Protein AF-A0A4S3M3X8-F1 (afdb_monomer_lite)

InterPro domains:
  IPR045767 Protein of unknown function DUF6134 [PF19630] (6-152)

Organism: NCBI:txid1227945

Radius of gyration: 15.61 Å; chains: 1; bounding box: 38×33×45 Å

Secondary structure (DSSP, 8-state):
-EEEEETTEEEEEEEEEEEEESSSEEEEEEEEEEEEETTEEEEEEEEEEETTEEPPPEEEEEETTEEEEEETTEEEEEPSS----BGGGGGTS---TT-EEEETTTTEEEEEEEEETTEEEEE-TTS-EEEEEEETTEEEEEEEE-SS-EEEEE-----

Sequence (159 aa):
MQRIVRNDSTYYKAENQIKFKFIREIEIEARENSVYHEEKLQFSEINRSINGSAKPRILLHYSKGRYRASRGNQTIELPDAPISTNLITLYFKEPYDGMEVYCDNHQEFSRVHKIAQDKYLVTLPNGGRNIFHYNNGHCVRVIAIQPLFQVQLIAMNNE

Foldseek 3Di:
DDWDDDDQKIKFWDWDWDWDDDPHIKIKTKIKIWMDGNLFTAKIWIWMDIPNHTFFIWIWHDDPQWIWIDGHPDIDTDDSDTQNAADRCVQPFPDDFQDWHQDRVQRDIWGWHDPDVQWIWTQDPVRWIWIFGDDPGHTQWIWTGDPVDIDIDGPDDPD

pLDDT: mean 92.31, std 8.96, range [32.66, 98.62]

Structure (mmCIF, N/CA/C/O backbone):
data_AF-A0A4S3M3X8-F1
#
_entry.id   AF-A0A4S3M3X8-F1
#
loop_
_atom_site.group_PDB
_atom_site.id
_atom_site.type_symbol
_atom_site.label_atom_id
_atom_site.label_alt_id
_atom_site.label_comp_id
_atom_site.label_asym_id
_atom_site.label_entity_id
_atom_site.label_seq_id
_atom_site.pdbx_PDB_ins_code
_atom_site.Cartn_x
_atom_site.Cartn_y
_atom_site.Cartn_z
_atom_site.occupancy
_atom_site.B_iso_or_equiv
_atom_site.auth_seq_id
_atom_site.auth_comp_id
_atom_site.auth_asym_id
_atom_site.auth_atom_id
_atom_site.pdbx_PDB_model_num
ATOM 1 N N . MET A 1 1 ? -2.541 -12.986 -2.834 1.00 87.62 1 MET A N 1
ATOM 2 C CA . MET A 1 1 ? -2.626 -12.039 -1.692 1.00 87.62 1 MET A CA 1
ATOM 3 C C . MET A 1 1 ? -3.551 -12.639 -0.644 1.00 87.62 1 MET A C 1
ATOM 5 O O . MET A 1 1 ? -4.383 -13.455 -1.013 1.00 87.62 1 MET A O 1
ATOM 9 N N . GLN A 1 2 ? -3.392 -12.315 0.637 1.00 92.06 2 GLN A N 1
ATOM 10 C CA . GLN A 1 2 ? -4.159 -12.919 1.730 1.00 92.06 2 GLN A CA 1
ATOM 11 C C . GLN A 1 2 ? -4.623 -11.858 2.729 1.00 92.06 2 GLN A C 1
ATOM 13 O O . GLN A 1 2 ? -3.862 -10.956 3.082 1.00 92.06 2 GLN A O 1
ATOM 18 N N . ARG A 1 3 ? -5.859 -12.013 3.206 1.00 93.81 3 ARG A N 1
ATOM 19 C CA . ARG A 1 3 ? -6.428 -11.269 4.329 1.00 93.81 3 ARG A CA 1
ATOM 20 C C . ARG A 1 3 ? -6.878 -12.274 5.380 1.00 93.81 3 ARG A C 1
ATOM 22 O O . ARG A 1 3 ? -7.641 -13.181 5.067 1.00 93.81 3 ARG A O 1
ATOM 29 N N . ILE A 1 4 ? -6.417 -12.112 6.613 1.00 95.50 4 ILE A N 1
ATOM 30 C CA . ILE A 1 4 ? -6.761 -12.985 7.738 1.00 95.50 4 ILE A CA 1
ATOM 31 C C . ILE A 1 4 ? -7.305 -12.104 8.857 1.00 95.50 4 ILE A C 1
ATOM 33 O O . ILE A 1 4 ? -6.650 -11.146 9.257 1.00 95.50 4 ILE A O 1
ATOM 37 N N . VAL A 1 5 ? -8.484 -12.429 9.377 1.00 95.12 5 VAL A N 1
ATOM 38 C CA . VAL A 1 5 ? -9.070 -11.752 10.542 1.00 95.12 5 VAL A CA 1
ATOM 39 C C . VAL A 1 5 ? -8.941 -12.683 11.744 1.00 95.12 5 VAL A C 1
ATOM 41 O O . VAL A 1 5 ? -9.301 -13.857 11.651 1.00 95.12 5 VAL A O 1
ATOM 44 N N . ARG A 1 6 ? -8.377 -12.194 12.851 1.00 93.50 6 ARG A N 1
AT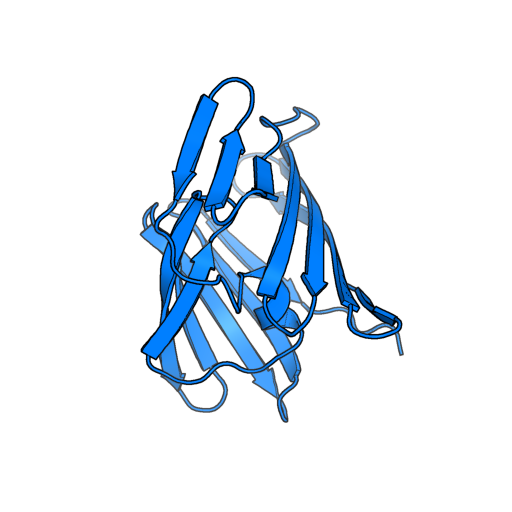OM 45 C CA . ARG A 1 6 ? -8.261 -12.929 14.119 1.00 93.50 6 ARG A CA 1
ATOM 46 C C . ARG A 1 6 ? -8.517 -11.975 15.273 1.00 93.50 6 ARG A C 1
ATOM 48 O O . ARG A 1 6 ? -7.753 -11.027 15.447 1.00 93.50 6 ARG A O 1
ATOM 55 N N . ASN A 1 7 ? -9.536 -12.273 16.078 1.00 91.88 7 ASN A N 1
ATOM 56 C CA . ASN A 1 7 ? -10.017 -11.377 17.132 1.00 91.88 7 ASN A CA 1
ATOM 57 C C . ASN A 1 7 ? -10.262 -9.972 16.537 1.00 91.88 7 ASN A C 1
ATOM 59 O O . ASN A 1 7 ? -10.796 -9.868 15.433 1.00 91.88 7 ASN A O 1
ATOM 63 N N . ASP A 1 8 ? -9.778 -8.923 17.199 1.00 93.62 8 ASP A N 1
ATOM 64 C CA . ASP A 1 8 ? -9.896 -7.524 16.762 1.00 93.62 8 ASP A CA 1
ATOM 65 C C . ASP A 1 8 ? -8.766 -7.079 15.817 1.00 93.62 8 ASP A C 1
ATOM 67 O O . ASP A 1 8 ? -8.531 -5.883 15.619 1.00 93.62 8 ASP A O 1
ATOM 71 N N . SER A 1 9 ? -8.030 -8.037 15.244 1.00 96.94 9 SER A N 1
ATOM 72 C CA . SER A 1 9 ? -6.891 -7.777 14.369 1.00 96.94 9 SER A CA 1
ATOM 73 C C . SER A 1 9 ? -7.114 -8.302 12.954 1.00 96.94 9 SER A C 1
ATOM 75 O O . SER A 1 9 ? -7.584 -9.421 12.736 1.00 96.94 9 SER A O 1
ATOM 77 N N . THR A 1 10 ? -6.722 -7.501 11.964 1.00 97.56 10 THR A N 1
ATOM 78 C CA . THR A 1 10 ? -6.719 -7.890 10.548 1.00 97.56 10 THR A CA 1
ATOM 79 C C . THR A 1 10 ? -5.301 -7.870 10.002 1.00 97.56 10 THR A C 1
ATOM 81 O O . THR A 1 10 ? -4.585 -6.879 10.117 1.00 97.56 10 THR A O 1
ATOM 84 N N . TYR A 1 11 ? -4.911 -8.966 9.368 1.00 97.44 11 TYR A N 1
ATOM 85 C CA . TYR A 1 11 ? -3.601 -9.175 8.776 1.00 97.44 11 TYR A CA 1
ATOM 86 C C . TYR A 1 11 ? -3.746 -9.181 7.260 1.00 97.44 11 TYR A C 1
ATOM 88 O O . TYR A 1 11 ? -4.534 -9.956 6.715 1.00 97.44 11 TYR A O 1
ATOM 96 N N . TYR A 1 12 ? -2.968 -8.346 6.585 1.00 96.00 12 TYR A N 1
ATOM 97 C CA . TYR A 1 12 ? -2.851 -8.318 5.134 1.00 96.00 12 TYR A CA 1
ATOM 98 C C . TYR A 1 12 ? -1.457 -8.779 4.739 1.00 96.00 12 TYR A C 1
ATOM 100 O O . TYR A 1 12 ? -0.465 -8.323 5.308 1.00 96.00 12 TYR A O 1
ATOM 108 N N . LYS A 1 13 ? -1.387 -9.676 3.757 1.00 95.19 13 LYS A N 1
ATOM 109 C CA . LYS A 1 13 ? -0.133 -10.183 3.209 1.00 95.19 13 LYS A CA 1
ATOM 110 C C . LYS A 1 13 ? -0.183 -10.219 1.688 1.00 95.19 13 LYS A C 1
ATOM 112 O O . LYS A 1 13 ? -1.126 -10.751 1.093 1.00 95.19 13 LYS A O 1
ATOM 117 N N . ALA A 1 14 ? 0.859 -9.708 1.050 1.00 91.94 14 ALA A N 1
ATOM 118 C CA . ALA A 1 14 ? 1.053 -9.814 -0.387 1.00 91.94 14 ALA A CA 1
ATOM 119 C C . ALA A 1 14 ? 2.461 -10.318 -0.690 1.00 91.94 14 ALA A C 1
ATOM 121 O O . ALA A 1 14 ? 3.438 -9.882 -0.088 1.00 91.94 14 ALA A O 1
ATOM 122 N N . GLU A 1 15 ? 2.548 -11.238 -1.643 1.00 92.00 15 GLU A N 1
ATOM 123 C CA . GLU A 1 15 ? 3.802 -11.658 -2.253 1.00 92.00 15 GLU A CA 1
ATOM 124 C C . GLU A 1 15 ? 3.628 -11.489 -3.758 1.00 92.00 15 GLU A C 1
ATOM 126 O O . GLU A 1 15 ? 2.677 -12.018 -4.335 1.00 92.00 15 GLU A O 1
ATOM 131 N N . ASN A 1 16 ? 4.505 -10.697 -4.364 1.00 87.75 16 ASN A N 1
ATOM 132 C CA . ASN A 1 16 ? 4.434 -10.310 -5.763 1.00 87.75 16 ASN A CA 1
ATOM 133 C C . ASN A 1 16 ? 5.764 -10.646 -6.436 1.00 87.75 16 ASN A C 1
ATOM 135 O O . ASN A 1 16 ? 6.825 -10.285 -5.925 1.00 87.75 16 ASN A O 1
ATOM 139 N N . GLN A 1 17 ? 5.693 -11.279 -7.604 1.00 89.69 17 GLN A N 1
ATOM 140 C CA . GLN A 1 17 ? 6.828 -11.467 -8.500 1.00 89.69 17 GLN A CA 1
ATOM 141 C C . GLN A 1 17 ? 6.449 -10.888 -9.859 1.00 89.69 17 GLN A C 1
ATOM 143 O O . GLN A 1 17 ? 5.485 -11.320 -10.487 1.00 89.69 17 GLN A O 1
ATOM 148 N N . ILE A 1 18 ? 7.181 -9.870 -10.291 1.00 89.00 18 ILE A N 1
ATOM 149 C CA . ILE A 1 18 ? 6.919 -9.146 -11.531 1.00 89.00 18 ILE A CA 1
ATOM 150 C C . ILE A 1 18 ? 8.135 -9.334 -12.425 1.00 89.00 18 ILE A C 1
ATOM 152 O O . ILE A 1 18 ? 9.238 -8.926 -12.065 1.00 89.00 18 ILE A O 1
ATOM 156 N N . LYS A 1 19 ? 7.922 -9.934 -13.596 1.00 89.31 19 LYS A N 1
ATOM 157 C CA . LYS A 1 19 ? 8.945 -10.117 -14.628 1.00 89.31 19 LYS A CA 1
ATOM 158 C C . LYS A 1 19 ? 8.512 -9.412 -15.894 1.00 89.31 19 LYS A C 1
ATOM 160 O O . LYS A 1 19 ? 7.405 -9.634 -16.379 1.00 89.31 19 LYS A O 1
ATOM 165 N N . PHE A 1 20 ? 9.373 -8.561 -16.428 1.00 86.75 20 PHE A N 1
ATOM 166 C CA . PHE A 1 20 ? 9.118 -7.895 -17.697 1.00 86.75 20 PHE A CA 1
ATOM 167 C C . PHE A 1 20 ? 10.418 -7.597 -18.434 1.00 86.75 20 PHE A C 1
ATOM 169 O O . PHE A 1 20 ? 11.494 -7.487 -17.843 1.00 86.75 20 PHE A O 1
ATOM 176 N N . LYS A 1 21 ? 10.304 -7.460 -19.755 1.00 82.44 21 LYS A N 1
ATOM 177 C CA . LYS A 1 21 ? 11.418 -7.169 -20.652 1.00 82.44 21 LYS A CA 1
ATOM 178 C C . LYS A 1 21 ? 11.137 -5.867 -21.383 1.00 82.44 21 LYS A C 1
ATOM 180 O O . LYS A 1 21 ? 10.092 -5.723 -22.007 1.00 82.44 21 LYS A O 1
ATOM 185 N N . PHE A 1 22 ? 12.082 -4.937 -21.309 1.00 70.62 22 PHE A N 1
ATOM 186 C CA . PHE A 1 22 ? 12.056 -3.713 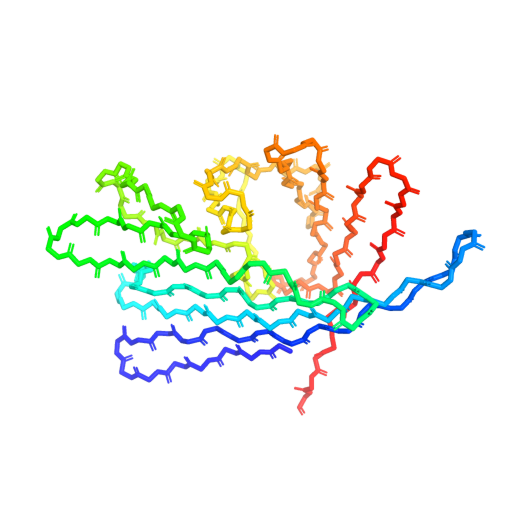-22.112 1.00 70.62 22 PHE A CA 1
ATOM 187 C C . PHE A 1 22 ? 13.354 -3.602 -22.921 1.00 70.62 22 PHE A C 1
ATOM 189 O O . PHE A 1 22 ? 13.367 -3.933 -24.100 1.00 70.62 22 PHE A O 1
ATOM 196 N N . ILE A 1 23 ? 14.472 -3.268 -22.262 1.00 81.38 23 ILE A N 1
ATOM 197 C CA . ILE A 1 23 ? 15.837 -3.340 -22.837 1.00 81.38 23 ILE A CA 1
ATOM 198 C C . ILE A 1 23 ? 16.607 -4.537 -22.263 1.00 81.38 23 ILE A C 1
ATOM 200 O O . ILE A 1 23 ? 17.368 -5.206 -22.955 1.00 81.38 23 ILE A O 1
ATOM 204 N N . ARG A 1 24 ? 16.395 -4.815 -20.976 1.00 83.94 24 ARG A N 1
ATOM 205 C CA . ARG A 1 24 ? 16.927 -5.962 -20.234 1.00 83.94 24 ARG A CA 1
ATOM 206 C C . ARG A 1 24 ? 15.769 -6.610 -19.488 1.00 83.94 24 ARG A C 1
ATOM 208 O O . ARG A 1 24 ? 14.710 -5.990 -19.350 1.00 83.94 24 ARG A O 1
ATOM 215 N N . GLU A 1 25 ? 15.967 -7.836 -19.032 1.00 89.75 25 GLU A N 1
ATOM 216 C CA . GLU A 1 25 ? 15.020 -8.460 -18.116 1.00 89.75 25 GLU A CA 1
ATOM 217 C C . GLU A 1 25 ? 15.091 -7.760 -16.754 1.00 89.75 25 GLU A C 1
ATOM 219 O O . GLU A 1 25 ? 16.179 -7.492 -16.231 1.00 89.75 25 GLU A O 1
ATOM 224 N N . ILE A 1 26 ? 13.923 -7.400 -16.226 1.00 90.06 26 ILE A N 1
ATOM 225 C CA . ILE A 1 26 ? 13.763 -6.860 -14.883 1.00 90.06 26 ILE A CA 1
ATOM 226 C C . ILE A 1 26 ? 12.854 -7.811 -14.116 1.00 90.06 26 ILE A C 1
ATOM 228 O O . ILE A 1 26 ? 11.725 -8.085 -14.526 1.00 90.06 26 ILE A O 1
ATOM 232 N N . GLU A 1 27 ? 13.360 -8.273 -12.983 1.00 92.38 27 GLU A N 1
ATOM 233 C CA . GLU A 1 27 ? 12.648 -9.072 -12.003 1.00 92.38 27 GLU A CA 1
ATOM 234 C C . GLU A 1 27 ? 12.516 -8.271 -10.711 1.00 92.38 27 GLU A C 1
ATOM 236 O O . GLU A 1 27 ? 13.504 -7.799 -10.145 1.00 92.38 27 GLU A O 1
ATOM 241 N N . ILE A 1 28 ? 11.281 -8.099 -10.253 1.00 91.88 28 ILE A N 1
ATOM 242 C CA . ILE A 1 28 ? 10.959 -7.458 -8.983 1.00 91.88 28 ILE A CA 1
ATOM 243 C C . ILE A 1 28 ? 10.244 -8.484 -8.122 1.00 91.88 28 ILE A C 1
ATOM 245 O O . ILE A 1 28 ? 9.185 -8.983 -8.499 1.00 91.88 28 ILE A O 1
ATOM 249 N N . GLU A 1 29 ? 10.790 -8.740 -6.942 1.00 94.62 29 GLU A N 1
ATOM 250 C CA . GLU A 1 29 ? 10.115 -9.510 -5.904 1.00 94.62 29 GLU A CA 1
ATOM 251 C C . GLU A 1 29 ? 9.759 -8.566 -4.764 1.00 94.62 29 GLU A C 1
ATOM 253 O O . GLU A 1 29 ? 10.591 -7.766 -4.328 1.00 94.62 29 GLU A O 1
ATOM 258 N N . ALA A 1 30 ? 8.532 -8.651 -4.266 1.00 93.62 30 ALA A N 1
ATOM 259 C CA . ALA A 1 30 ? 8.078 -7.872 -3.127 1.00 93.62 30 ALA A CA 1
ATOM 260 C C . ALA A 1 30 ? 7.260 -8.741 -2.174 1.00 93.62 30 ALA A C 1
ATOM 262 O O . ALA A 1 30 ? 6.417 -9.530 -2.601 1.00 93.62 30 ALA A O 1
ATOM 263 N N . ARG A 1 31 ? 7.506 -8.573 -0.876 1.00 95.38 31 ARG A N 1
ATOM 264 C CA . ARG A 1 31 ? 6.693 -9.120 0.207 1.00 95.38 31 ARG A CA 1
ATOM 265 C C . ARG A 1 31 ? 6.246 -7.976 1.096 1.00 95.38 31 ARG A C 1
ATOM 267 O O . ARG A 1 31 ? 7.082 -7.205 1.572 1.00 95.38 31 ARG A O 1
ATOM 274 N N . GLU A 1 32 ? 4.946 -7.894 1.307 1.00 95.94 32 GLU A N 1
ATOM 275 C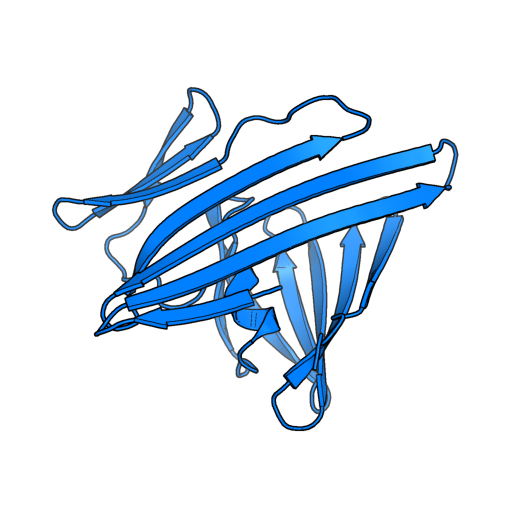 CA . GLU A 1 32 ? 4.298 -6.839 2.073 1.00 95.94 32 GLU A CA 1
ATOM 276 C C . GLU A 1 32 ? 3.441 -7.468 3.165 1.00 95.94 32 GLU A C 1
ATOM 278 O O . GLU A 1 32 ? 2.690 -8.412 2.903 1.00 95.94 32 GLU A O 1
ATOM 283 N N . ASN A 1 33 ? 3.556 -6.942 4.381 1.00 97.12 33 ASN A N 1
ATOM 284 C CA . ASN A 1 33 ? 2.755 -7.346 5.529 1.00 97.12 33 ASN A CA 1
ATOM 285 C C . ASN A 1 33 ? 2.186 -6.098 6.196 1.00 97.12 33 ASN A C 1
ATOM 287 O O . ASN A 1 33 ? 2.927 -5.153 6.452 1.00 97.12 33 ASN A O 1
ATOM 291 N N . SER A 1 34 ? 0.907 -6.115 6.550 1.00 97.94 34 SER A N 1
ATOM 292 C CA . SER A 1 34 ? 0.302 -5.064 7.368 1.00 97.94 34 SER A CA 1
ATOM 293 C C . SER A 1 34 ? -0.614 -5.670 8.420 1.00 97.94 34 SER A C 1
ATOM 295 O O . SER A 1 34 ? -1.357 -6.612 8.146 1.00 97.94 34 SER A O 1
ATOM 297 N N . VAL A 1 35 ? -0.554 -5.132 9.633 1.00 98.06 35 VAL A N 1
ATOM 298 C CA . VAL A 1 35 ? -1.354 -5.572 10.776 1.00 98.06 35 VAL A CA 1
ATOM 299 C C . VAL A 1 35 ? -2.164 -4.396 11.274 1.00 98.06 35 VAL A C 1
ATOM 301 O O . VAL A 1 35 ? -1.609 -3.373 11.669 1.00 98.06 35 VAL A O 1
ATOM 304 N N . TYR A 1 36 ? -3.474 -4.571 11.276 1.00 97.69 36 TYR A N 1
ATOM 305 C CA . TYR A 1 36 ? -4.444 -3.635 11.810 1.00 97.69 36 TYR A CA 1
ATOM 306 C C . TYR A 1 36 ? -5.014 -4.177 13.111 1.00 97.69 36 TYR A C 1
ATOM 308 O O . TYR A 1 36 ? -5.237 -5.380 13.218 1.00 97.69 36 TYR A O 1
ATOM 316 N N . HIS A 1 37 ? -5.291 -3.286 14.053 1.00 96.56 37 HIS A N 1
ATOM 317 C CA . HIS A 1 37 ? -6.066 -3.554 15.260 1.00 96.56 37 HIS A CA 1
ATOM 318 C C . HIS A 1 37 ? -7.096 -2.437 15.402 1.00 96.56 37 HIS A C 1
ATOM 320 O O . HIS A 1 37 ? -6.704 -1.272 15.319 1.00 96.56 37 HIS A O 1
ATOM 326 N N . GLU A 1 38 ? -8.379 -2.785 15.528 1.00 92.62 38 GLU A N 1
ATOM 327 C CA . GLU A 1 38 ? -9.490 -1.813 15.567 1.00 92.62 38 GLU A CA 1
ATOM 328 C C . GLU A 1 38 ? -9.410 -0.778 14.423 1.00 92.62 38 GLU A C 1
ATOM 330 O O . GLU A 1 38 ? -9.414 0.431 14.634 1.00 92.62 38 GLU A O 1
ATOM 335 N N . GLU A 1 39 ? -9.233 -1.261 13.187 1.00 90.56 39 GLU A N 1
ATOM 336 C CA . GLU A 1 39 ? -9.078 -0.443 11.965 1.00 90.56 39 GLU A CA 1
ATOM 337 C C . GLU A 1 39 ? -7.862 0.501 11.930 1.00 90.56 39 GLU A C 1
ATOM 339 O O . GLU A 1 39 ? -7.657 1.209 10.946 1.00 90.56 39 GLU A O 1
ATOM 344 N N . LYS A 1 40 ? -6.986 0.463 12.937 1.00 95.50 40 LYS A N 1
ATOM 345 C CA . LYS A 1 40 ? -5.750 1.243 12.990 1.00 95.50 40 LYS A CA 1
ATOM 346 C C . LYS A 1 40 ? -4.542 0.391 12.630 1.00 95.50 40 LYS A C 1
ATOM 348 O O . LYS A 1 40 ? -4.324 -0.667 13.222 1.00 95.50 40 LYS A O 1
ATOM 353 N N . LEU A 1 41 ? -3.724 0.872 11.698 1.00 97.06 41 LEU A N 1
ATOM 354 C CA . LEU A 1 41 ? -2.473 0.225 11.321 1.00 97.06 41 LEU A CA 1
ATOM 355 C C . LEU A 1 41 ? -1.527 0.200 12.529 1.00 97.06 41 LEU A C 1
ATOM 357 O O . LEU A 1 41 ? -1.119 1.232 13.043 1.00 97.06 41 LEU A O 1
ATOM 361 N N . GLN A 1 42 ? -1.175 -0.985 13.008 1.00 97.38 42 GLN A N 1
ATOM 362 C CA . GLN A 1 42 ? -0.217 -1.160 14.102 1.00 97.38 42 GLN A CA 1
ATOM 363 C C . GLN A 1 42 ? 1.193 -1.381 13.566 1.00 97.38 42 GLN A C 1
ATOM 365 O O . GLN A 1 42 ? 2.179 -0.943 14.160 1.00 97.38 42 GLN A O 1
ATOM 370 N N . PHE A 1 43 ? 1.287 -2.069 12.430 1.00 97.44 43 PHE A N 1
ATOM 371 C CA . PHE A 1 43 ? 2.549 -2.463 11.831 1.00 97.44 43 PHE A CA 1
ATOM 372 C C . PHE A 1 43 ? 2.415 -2.587 10.318 1.00 97.44 43 PHE A C 1
ATOM 374 O O . PHE A 1 43 ? 1.425 -3.130 9.831 1.00 97.44 43 PHE A O 1
ATOM 381 N N . SER A 1 44 ? 3.436 -2.151 9.588 1.00 97.88 44 SER A N 1
ATOM 382 C CA . SER A 1 44 ? 3.596 -2.455 8.171 1.00 97.88 44 SER A CA 1
ATOM 383 C C . SER A 1 44 ? 5.053 -2.730 7.832 1.00 97.88 44 SER A C 1
ATOM 385 O O . SER A 1 44 ? 5.968 -2.163 8.434 1.00 97.88 44 SER A O 1
ATOM 387 N N . GLU A 1 45 ? 5.271 -3.597 6.857 1.00 97.62 45 GLU A N 1
ATOM 388 C CA . GLU A 1 45 ? 6.584 -3.984 6.379 1.00 97.62 45 GLU A CA 1
ATOM 389 C C . GLU A 1 45 ? 6.573 -4.213 4.873 1.00 97.62 45 GLU A C 1
ATOM 391 O O . GLU A 1 45 ? 5.712 -4.924 4.356 1.00 97.62 45 GLU A O 1
ATOM 396 N N . ILE A 1 46 ? 7.610 -3.708 4.200 1.00 97.31 46 ILE A N 1
ATOM 397 C CA . ILE A 1 46 ? 7.914 -4.039 2.809 1.00 97.31 46 ILE A CA 1
ATOM 398 C C . ILE A 1 46 ? 9.362 -4.512 2.694 1.00 97.31 46 ILE A C 1
ATOM 400 O O . ILE A 1 46 ? 10.310 -3.778 2.997 1.00 97.31 46 ILE A O 1
ATOM 404 N N . ASN A 1 47 ? 9.526 -5.726 2.171 1.00 96.75 47 ASN A N 1
ATOM 405 C CA . ASN A 1 47 ? 10.796 -6.264 1.698 1.00 96.75 47 ASN A CA 1
ATOM 406 C C . ASN A 1 47 ? 10.728 -6.415 0.183 1.00 96.75 47 ASN A C 1
ATOM 408 O O . ASN A 1 47 ? 9.773 -6.991 -0.335 1.00 96.75 47 ASN A O 1
ATOM 412 N N . ARG A 1 48 ? 11.739 -5.929 -0.537 1.00 95.44 48 ARG A N 1
ATOM 413 C CA . ARG A 1 48 ? 11.779 -6.060 -1.996 1.00 95.44 48 ARG A CA 1
ATOM 414 C C . ARG A 1 48 ? 13.185 -6.278 -2.526 1.00 95.44 48 ARG A C 1
ATOM 416 O O . ARG A 1 48 ? 14.150 -5.768 -1.951 1.00 95.44 48 ARG A O 1
ATOM 423 N N . SER A 1 49 ? 13.285 -6.955 -3.657 1.00 95.94 49 SER A N 1
ATOM 424 C CA . SER A 1 49 ? 14.507 -7.097 -4.442 1.00 95.94 49 SER A CA 1
ATOM 425 C C . SER A 1 49 ? 14.251 -6.644 -5.882 1.00 95.94 49 SER A C 1
ATOM 427 O O . SER A 1 49 ? 13.120 -6.666 -6.368 1.00 95.94 49 SER A O 1
ATOM 429 N N . ILE A 1 50 ? 15.296 -6.159 -6.552 1.00 93.75 50 ILE A N 1
ATOM 430 C CA . ILE A 1 50 ? 15.280 -5.911 -7.998 1.00 93.75 50 ILE A CA 1
ATOM 431 C C . ILE A 1 50 ? 16.477 -6.642 -8.583 1.00 93.75 50 ILE A C 1
ATOM 433 O O . ILE A 1 50 ? 17.607 -6.362 -8.177 1.00 93.75 50 ILE A O 1
ATOM 437 N N . ASN A 1 51 ? 16.237 -7.568 -9.509 1.00 93.62 51 ASN A N 1
ATOM 438 C CA . ASN A 1 51 ? 17.252 -8.440 -10.103 1.00 93.62 51 ASN A CA 1
ATOM 439 C C . ASN A 1 51 ? 18.125 -9.103 -9.019 1.00 93.62 51 ASN A C 1
ATOM 441 O O . ASN A 1 51 ? 19.349 -8.981 -9.028 1.00 93.62 51 ASN A O 1
ATOM 445 N N . GLY A 1 52 ? 17.480 -9.691 -8.003 1.00 94.25 52 GLY A N 1
ATOM 446 C CA . GLY A 1 52 ? 18.130 -10.329 -6.850 1.00 94.25 52 GLY A CA 1
ATOM 447 C C . GLY A 1 52 ? 18.762 -9.372 -5.828 1.00 94.25 52 GLY A C 1
ATOM 448 O O . GLY A 1 52 ? 19.085 -9.781 -4.716 1.00 94.25 52 GLY A O 1
ATOM 449 N N . SER A 1 53 ? 18.901 -8.081 -6.143 1.00 96.50 53 SER A N 1
ATOM 450 C CA . SER A 1 53 ? 19.495 -7.098 -5.232 1.00 96.50 53 SER A CA 1
ATOM 451 C C . SER A 1 53 ? 18.451 -6.557 -4.256 1.00 96.50 53 SER A C 1
ATOM 453 O O . SER A 1 53 ? 17.542 -5.819 -4.655 1.00 96.50 53 SER A O 1
ATOM 455 N N . ALA A 1 54 ? 18.589 -6.896 -2.973 1.00 96.75 54 ALA A N 1
ATOM 456 C CA . ALA A 1 54 ? 17.701 -6.420 -1.917 1.00 96.75 54 ALA A CA 1
ATOM 457 C C . ALA A 1 54 ? 17.728 -4.886 -1.808 1.00 96.75 54 ALA A C 1
ATOM 459 O O . ALA A 1 54 ? 18.783 -4.248 -1.825 1.00 96.75 54 ALA A O 1
ATOM 460 N N . LYS A 1 55 ? 16.548 -4.276 -1.692 1.00 95.56 55 LYS A N 1
ATOM 461 C CA . LYS 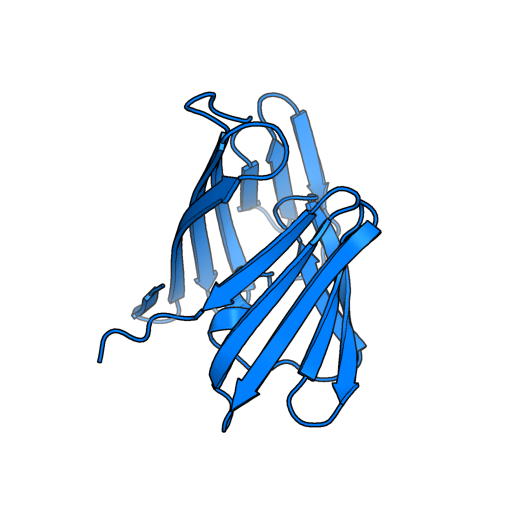A 1 55 ? 16.402 -2.859 -1.350 1.00 95.56 55 LYS A CA 1
ATOM 462 C C . LYS A 1 55 ? 16.267 -2.707 0.165 1.00 95.56 55 LYS A C 1
ATOM 464 O O . LYS A 1 55 ? 15.865 -3.660 0.830 1.00 95.56 55 LYS A O 1
ATOM 469 N N . PRO A 1 56 ? 16.551 -1.511 0.714 1.00 96.44 56 PRO A N 1
ATOM 470 C CA . PRO A 1 56 ? 16.337 -1.254 2.130 1.00 96.44 56 PRO A CA 1
ATOM 471 C C . PRO A 1 56 ? 14.913 -1.622 2.550 1.00 96.44 56 PRO A C 1
ATOM 473 O O . PRO A 1 56 ? 13.949 -1.175 1.920 1.00 96.44 56 PRO A O 1
ATOM 476 N N . ARG A 1 57 ? 14.814 -2.426 3.612 1.00 96.25 57 ARG A N 1
ATOM 477 C CA . ARG A 1 57 ? 13.556 -2.785 4.269 1.00 96.25 57 ARG A CA 1
ATOM 478 C C . ARG A 1 57 ? 12.843 -1.522 4.729 1.00 96.25 57 ARG A C 1
ATOM 480 O O . ARG A 1 57 ? 13.489 -0.609 5.253 1.00 96.25 57 ARG A O 1
ATOM 487 N N . ILE A 1 58 ? 11.534 -1.490 4.522 1.00 97.25 58 ILE A N 1
ATOM 488 C CA . ILE A 1 58 ? 10.668 -0.395 4.948 1.00 97.25 58 ILE A CA 1
ATOM 489 C C . ILE A 1 58 ? 9.793 -0.917 6.071 1.00 97.25 58 ILE A C 1
ATOM 491 O O . ILE A 1 58 ? 9.196 -1.983 5.928 1.00 97.25 58 ILE A O 1
ATOM 495 N N . LEU A 1 59 ? 9.736 -0.181 7.173 1.00 97.56 59 LEU A N 1
ATOM 496 C CA . LEU A 1 59 ? 8.920 -0.516 8.328 1.00 97.56 59 LEU A CA 1
ATOM 497 C C . LEU A 1 59 ? 8.083 0.680 8.745 1.00 97.56 59 LEU A C 1
ATOM 499 O O . LEU A 1 59 ? 8.516 1.824 8.637 1.00 97.56 59 LEU A O 1
ATOM 503 N N . LEU A 1 60 ? 6.916 0.386 9.291 1.00 97.44 60 LEU A N 1
ATOM 504 C CA . LEU A 1 60 ? 6.089 1.303 10.049 1.00 97.44 60 LEU A CA 1
ATOM 505 C C . LEU A 1 60 ? 5.655 0.579 11.319 1.00 97.44 60 LEU A C 1
ATOM 507 O O . LEU A 1 60 ? 5.213 -0.566 11.258 1.00 97.44 60 LEU A O 1
ATOM 511 N N . HIS A 1 61 ? 5.752 1.245 12.461 1.00 96.38 61 HIS A N 1
ATOM 512 C CA . HIS A 1 61 ? 5.171 0.751 13.703 1.00 96.38 61 HIS A CA 1
ATOM 513 C C . HIS A 1 61 ? 4.462 1.873 14.444 1.00 96.38 61 HIS A C 1
ATOM 515 O O . HIS A 1 61 ? 4.937 3.011 14.477 1.00 96.38 61 HIS A O 1
ATOM 521 N N . TYR A 1 62 ? 3.339 1.529 15.059 1.00 95.81 62 TYR A N 1
ATOM 522 C CA . TYR A 1 62 ? 2.646 2.376 16.009 1.00 95.81 62 TYR A CA 1
ATOM 523 C C . TYR A 1 62 ? 3.073 1.996 17.429 1.00 95.81 62 TYR A C 1
ATOM 525 O O . TYR A 1 62 ? 2.965 0.843 17.843 1.00 95.81 62 TYR A O 1
ATOM 533 N N . SER A 1 63 ? 3.601 2.952 18.187 1.00 91.12 63 SER A N 1
ATOM 534 C CA . SER A 1 63 ? 3.993 2.744 19.581 1.00 91.12 63 SER A CA 1
ATOM 535 C C . SER A 1 63 ? 3.934 4.058 20.347 1.00 91.12 63 SER A C 1
ATOM 537 O O . SER A 1 63 ? 4.271 5.112 19.814 1.00 91.12 63 SER A O 1
ATOM 539 N N . LYS A 1 64 ? 3.510 4.006 21.616 1.00 89.00 64 LYS A N 1
ATOM 540 C CA . LYS A 1 64 ? 3.449 5.179 22.509 1.00 89.00 64 LYS A CA 1
ATOM 541 C C . LYS A 1 64 ? 2.715 6.384 21.893 1.00 89.00 64 LYS A C 1
ATOM 543 O O . LYS A 1 64 ? 3.167 7.519 22.023 1.00 89.00 64 LYS A O 1
ATOM 548 N N . GLY A 1 65 ? 1.601 6.136 21.203 1.00 89.19 65 GLY A N 1
ATOM 549 C CA . GLY A 1 65 ? 0.787 7.204 20.617 1.00 89.19 65 GLY A CA 1
ATOM 550 C C . GLY A 1 65 ? 1.216 7.668 19.225 1.00 89.19 65 GLY A C 1
ATOM 551 O O . GLY A 1 65 ? 0.486 8.440 18.618 1.00 89.19 65 GLY A O 1
ATOM 552 N N . ARG A 1 66 ? 2.360 7.205 18.702 1.00 93.12 66 ARG A N 1
ATOM 553 C CA . ARG A 1 66 ? 2.963 7.743 17.476 1.00 93.12 66 ARG A CA 1
ATOM 554 C C . ARG A 1 66 ? 3.351 6.669 16.478 1.00 93.12 66 ARG A C 1
ATOM 556 O O . ARG A 1 66 ? 3.683 5.539 16.839 1.00 93.12 66 ARG A O 1
ATOM 563 N N . TYR A 1 67 ? 3.344 7.063 15.212 1.00 96.06 67 TYR A N 1
ATOM 564 C CA . TYR A 1 67 ? 3.883 6.270 14.122 1.00 96.06 67 TYR A CA 1
ATOM 565 C C . TYR A 1 67 ? 5.349 6.595 13.896 1.00 96.06 67 TYR A C 1
ATOM 567 O O . TYR A 1 67 ? 5.745 7.758 13.817 1.00 96.06 67 TYR A O 1
ATOM 575 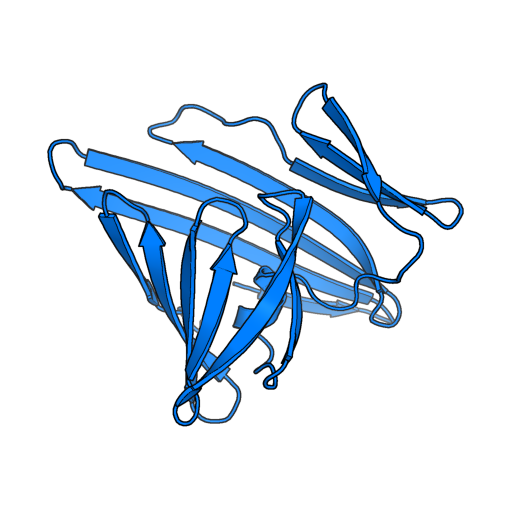N N . ARG A 1 68 ? 6.148 5.549 13.716 1.00 96.19 68 ARG A N 1
ATOM 576 C CA . ARG A 1 68 ? 7.549 5.666 13.335 1.00 96.19 68 ARG A CA 1
ATOM 577 C C . ARG A 1 68 ? 7.807 4.811 12.106 1.00 96.19 68 ARG A C 1
ATOM 579 O O . ARG A 1 68 ? 7.631 3.591 12.137 1.00 96.19 68 ARG A O 1
ATOM 586 N N . ALA A 1 69 ? 8.211 5.472 11.030 1.00 96.19 69 ALA A N 1
ATOM 587 C CA . ALA A 1 69 ? 8.536 4.841 9.763 1.00 96.19 69 ALA A CA 1
ATOM 588 C C . ALA A 1 69 ? 10.057 4.776 9.600 1.00 96.19 69 ALA A C 1
ATOM 590 O O . ALA A 1 69 ? 10.762 5.725 9.941 1.00 96.19 69 ALA A O 1
ATOM 591 N N . SER A 1 70 ? 10.587 3.671 9.084 1.00 96.06 70 SER A N 1
ATOM 592 C CA . SER A 1 70 ? 12.017 3.526 8.818 1.00 96.06 70 SER A CA 1
ATOM 593 C C . SER A 1 70 ? 12.300 2.891 7.464 1.00 96.06 70 SER A C 1
ATOM 595 O O . SER A 1 70 ? 11.507 2.113 6.933 1.00 96.06 70 SER A O 1
ATOM 597 N N . ARG A 1 71 ? 13.434 3.276 6.880 1.00 95.62 71 ARG A N 1
ATOM 598 C CA . ARG A 1 71 ? 13.982 2.738 5.635 1.00 95.62 71 ARG A CA 1
ATOM 599 C C . ARG A 1 71 ? 15.477 2.529 5.821 1.00 95.62 71 ARG A C 1
ATOM 601 O O . ARG A 1 71 ? 16.250 3.488 5.819 1.00 95.62 71 ARG A O 1
ATOM 608 N N . GLY A 1 72 ? 15.900 1.276 5.962 1.00 90.50 72 GLY A N 1
ATOM 609 C CA . GLY A 1 72 ? 17.281 0.982 6.355 1.00 90.50 72 GLY A CA 1
ATOM 610 C C . GLY A 1 72 ? 17.633 1.698 7.666 1.00 90.50 72 GLY A C 1
ATOM 611 O O . GLY A 1 72 ? 16.957 1.497 8.668 1.00 90.50 72 GLY A O 1
ATOM 612 N N . ASN A 1 73 ? 18.648 2.566 7.639 1.00 89.06 73 ASN A N 1
ATOM 613 C CA . ASN A 1 73 ? 19.109 3.302 8.825 1.00 89.06 73 ASN A CA 1
ATOM 614 C C . ASN A 1 73 ? 18.375 4.635 9.057 1.00 89.06 73 ASN A C 1
ATOM 616 O O . ASN A 1 73 ? 18.605 5.294 10.068 1.00 89.06 73 ASN A O 1
ATOM 620 N N . GLN A 1 74 ? 17.516 5.060 8.128 1.00 93.25 74 GLN A N 1
ATOM 621 C CA . GLN A 1 74 ? 16.751 6.300 8.257 1.00 93.25 74 GLN A CA 1
ATOM 622 C C . GLN A 1 74 ? 15.436 6.029 8.976 1.00 93.25 74 GLN A C 1
ATOM 624 O O . GLN A 1 74 ? 14.769 5.035 8.694 1.00 93.25 74 GLN A O 1
ATOM 629 N N . THR A 1 75 ? 15.062 6.916 9.892 1.00 94.31 75 THR A N 1
ATOM 630 C CA . THR A 1 75 ? 13.824 6.821 10.667 1.00 94.31 75 THR A CA 1
ATOM 631 C C . THR A 1 75 ? 13.189 8.198 10.786 1.00 94.31 75 THR A C 1
ATOM 633 O O . THR A 1 75 ? 13.894 9.174 11.035 1.00 94.31 75 THR A O 1
ATOM 636 N N . ILE A 1 76 ? 11.870 8.261 10.631 1.00 93.50 76 ILE A N 1
ATOM 637 C CA . ILE A 1 76 ? 11.057 9.468 10.780 1.00 93.50 76 ILE A CA 1
ATOM 638 C C . ILE A 1 76 ? 9.854 9.182 11.683 1.00 93.50 76 ILE A C 1
ATOM 640 O O . ILE A 1 76 ? 9.382 8.044 11.765 1.00 93.50 76 ILE A O 1
ATOM 644 N N . GLU A 1 77 ? 9.354 10.215 12.354 1.00 92.75 77 GLU A N 1
ATOM 645 C CA . GLU A 1 77 ? 8.047 10.178 13.015 1.00 92.75 77 GLU A CA 1
ATOM 646 C C . GLU A 1 77 ? 6.999 10.765 12.066 1.00 92.75 77 GLU A C 1
ATOM 648 O O . GLU A 1 77 ? 7.275 11.732 11.354 1.00 92.75 77 GLU A O 1
ATOM 653 N N . LEU A 1 78 ? 5.819 10.150 12.019 1.00 88.62 78 LEU A N 1
ATOM 654 C CA . LEU A 1 78 ? 4.692 10.642 11.226 1.00 88.62 78 LEU A CA 1
ATOM 655 C C . LEU A 1 78 ? 3.697 11.394 12.125 1.00 88.62 78 LEU A C 1
ATOM 657 O O . LEU A 1 78 ? 3.712 11.178 13.340 1.00 88.62 78 LEU A O 1
ATOM 661 N N . PRO A 1 79 ? 2.822 12.240 11.548 1.00 77.19 79 PRO A N 1
ATOM 662 C CA . PRO A 1 79 ? 1.786 12.952 12.296 1.00 77.19 79 PRO A CA 1
ATOM 663 C C . PRO A 1 79 ? 0.875 12.025 13.116 1.00 77.19 79 PRO A C 1
ATOM 665 O O . PRO A 1 79 ? 0.683 10.858 12.773 1.00 77.19 79 PRO A O 1
ATOM 668 N N . ASP A 1 80 ? 0.246 12.578 14.157 1.00 78.62 80 ASP A N 1
ATOM 669 C CA . ASP A 1 80 ? -0.532 11.838 15.169 1.00 78.62 80 ASP A CA 1
ATOM 670 C C . ASP A 1 80 ? -1.866 11.234 14.667 1.00 78.62 80 ASP A C 1
ATOM 672 O O . ASP A 1 80 ? -2.626 10.640 15.436 1.00 78.62 80 ASP A O 1
ATOM 676 N N . ALA A 1 81 ? -2.172 11.343 13.372 1.00 86.12 81 ALA A N 1
ATOM 677 C CA . ALA A 1 81 ? -3.398 10.801 12.797 1.00 86.12 81 ALA A CA 1
ATOM 678 C C . ALA A 1 81 ? -3.324 9.265 12.635 1.00 86.12 81 ALA A C 1
ATOM 680 O O . ALA A 1 81 ? -2.341 8.740 12.103 1.00 86.12 81 ALA A O 1
ATOM 681 N N . PRO A 1 82 ? -4.359 8.505 13.044 1.00 92.12 82 PRO A N 1
ATOM 682 C CA . PRO A 1 82 ? -4.446 7.076 12.759 1.00 92.12 82 PRO A CA 1
ATOM 683 C C . PRO A 1 82 ? -4.399 6.779 11.252 1.00 92.12 82 PRO A C 1
ATOM 685 O O . PRO A 1 82 ? -5.225 7.274 10.492 1.00 92.12 82 PRO A O 1
ATOM 688 N N . ILE A 1 83 ? -3.483 5.907 10.823 1.00 96.00 83 ILE A N 1
ATOM 689 C CA . ILE A 1 83 ? -3.514 5.324 9.479 1.00 96.00 83 ILE A CA 1
ATOM 690 C C . ILE A 1 83 ? -4.561 4.206 9.461 1.00 96.00 83 ILE A C 1
ATOM 692 O O . ILE A 1 83 ? -4.337 3.131 10.016 1.00 96.00 83 ILE A O 1
ATOM 696 N N . SER A 1 84 ? -5.701 4.451 8.816 1.00 95.12 84 SER A N 1
ATOM 697 C CA . SER A 1 84 ? -6.783 3.466 8.666 1.00 95.12 84 SER A CA 1
ATOM 698 C C . SER A 1 84 ? -6.699 2.656 7.371 1.00 95.12 84 SER A C 1
ATOM 700 O O . SER A 1 84 ? -7.371 1.640 7.209 1.00 95.12 84 SER A O 1
ATOM 702 N N . THR A 1 85 ? -5.873 3.080 6.413 1.00 95.69 85 THR A N 1
ATOM 703 C CA . THR A 1 85 ? -5.749 2.446 5.094 1.00 95.69 85 THR A CA 1
ATOM 704 C C . THR A 1 85 ? -4.364 2.711 4.524 1.00 95.69 85 THR A C 1
ATOM 706 O O . THR A 1 85 ? -3.873 3.839 4.534 1.00 95.69 85 THR A O 1
ATOM 709 N N . ASN A 1 86 ? -3.742 1.660 4.005 1.00 96.62 86 ASN A N 1
ATOM 710 C CA . ASN A 1 86 ? -2.509 1.729 3.236 1.00 96.62 86 ASN A CA 1
ATOM 711 C C . ASN A 1 86 ? -2.661 0.982 1.898 1.00 96.62 86 ASN A C 1
ATOM 713 O O . ASN A 1 86 ? -3.683 0.334 1.658 1.00 96.62 86 ASN A O 1
ATOM 717 N N . LEU A 1 87 ? -1.682 1.085 0.996 1.00 94.75 87 LEU A N 1
ATOM 718 C CA . LEU A 1 87 ? -1.839 0.619 -0.393 1.00 94.75 87 LEU A CA 1
ATOM 719 C C . LEU A 1 87 ? -2.267 -0.852 -0.523 1.00 94.75 87 LEU A C 1
ATOM 721 O O . LEU A 1 87 ? -3.080 -1.160 -1.395 1.00 94.75 87 LEU A O 1
ATOM 725 N N . ILE A 1 88 ? -1.777 -1.755 0.337 1.00 94.19 88 ILE A N 1
ATOM 726 C CA . ILE A 1 88 ? -2.145 -3.179 0.271 1.00 94.19 88 ILE A CA 1
ATOM 727 C C . ILE A 1 88 ? -3.644 -3.406 0.528 1.00 94.19 88 ILE A C 1
ATOM 729 O O . ILE A 1 88 ? -4.237 -4.310 -0.057 1.00 94.19 88 ILE A O 1
ATOM 733 N N . THR A 1 89 ? -4.294 -2.572 1.344 1.00 95.06 89 THR A N 1
ATOM 734 C CA . THR A 1 89 ? -5.733 -2.720 1.631 1.00 95.06 89 THR A CA 1
ATOM 735 C C . THR A 1 89 ? -6.617 -2.463 0.411 1.00 95.06 89 THR A C 1
ATOM 737 O O . THR A 1 89 ? -7.696 -3.048 0.323 1.00 95.06 89 THR A O 1
ATOM 740 N N . LEU A 1 90 ? -6.142 -1.688 -0.572 1.00 95.69 90 LEU A N 1
ATOM 741 C CA . LEU A 1 90 ? -6.871 -1.427 -1.819 1.00 95.69 90 LEU A CA 1
ATOM 742 C C . LEU A 1 90 ? -7.037 -2.693 -2.675 1.00 95.69 90 LEU A C 1
ATOM 744 O O . LEU A 1 90 ? -7.958 -2.791 -3.473 1.00 95.69 90 LEU A O 1
ATOM 748 N N . TYR A 1 91 ? -6.225 -3.731 -2.473 1.00 93.06 91 TYR A N 1
ATOM 749 C CA . TYR A 1 91 ? -6.481 -5.020 -3.125 1.00 93.06 91 TYR A CA 1
ATOM 750 C C . TYR A 1 91 ? -7.707 -5.755 -2.557 1.00 93.06 91 TYR A C 1
ATOM 752 O O . TYR A 1 91 ? -8.223 -6.664 -3.201 1.00 93.06 91 TYR A O 1
ATOM 760 N N . PHE A 1 92 ? -8.186 -5.376 -1.368 1.00 91.50 92 PHE A N 1
ATOM 761 C CA . PHE A 1 92 ? -9.243 -6.090 -0.641 1.00 91.50 92 PHE A CA 1
ATOM 762 C C . PHE A 1 92 ? -10.508 -5.266 -0.409 1.00 91.50 92 PHE A C 1
ATOM 764 O O . PHE A 1 92 ? -11.559 -5.848 -0.143 1.00 91.50 92 PHE A O 1
ATOM 771 N N . LYS A 1 93 ? -10.408 -3.936 -0.453 1.00 92.94 93 LYS A N 1
ATOM 772 C CA . LYS A 1 93 ? -11.514 -3.021 -0.178 1.00 92.94 93 LYS A CA 1
ATOM 773 C C . LYS A 1 93 ? -11.543 -1.929 -1.234 1.00 92.94 93 LYS A C 1
ATOM 775 O O . LYS A 1 93 ? -10.579 -1.179 -1.370 1.00 92.94 93 LYS A O 1
ATOM 780 N N . GLU A 1 94 ? -12.661 -1.834 -1.946 1.00 96.31 94 GLU A N 1
ATOM 781 C CA . GLU A 1 94 ? -12.897 -0.730 -2.870 1.00 96.31 94 GLU A CA 1
ATOM 782 C C . GLU A 1 94 ? -12.909 0.613 -2.111 1.00 96.31 94 GLU A C 1
ATOM 784 O O . GLU A 1 94 ? -13.629 0.748 -1.114 1.00 96.31 94 GLU A O 1
ATOM 789 N N . PRO A 1 95 ? -12.091 1.596 -2.529 1.00 97.25 95 PRO A N 1
ATOM 790 C CA . PRO A 1 95 ? -12.046 2.906 -1.901 1.00 97.25 95 PRO A CA 1
ATOM 791 C C . PRO A 1 95 ? -13.167 3.809 -2.426 1.00 97.25 95 PRO A C 1
ATOM 793 O O . PRO A 1 95 ? -13.885 3.481 -3.368 1.00 97.25 95 PRO A O 1
ATOM 796 N N . TYR A 1 96 ? -13.280 4.997 -1.840 1.00 97.31 96 TYR A N 1
ATOM 797 C CA . TYR A 1 96 ? -14.125 6.078 -2.343 1.00 97.31 96 TYR A CA 1
ATOM 798 C C . TYR A 1 96 ? -13.271 7.269 -2.796 1.00 97.31 96 TYR A C 1
ATOM 800 O O . TYR A 1 96 ? -12.084 7.369 -2.476 1.00 97.31 96 TYR A O 1
ATOM 808 N N . ASP A 1 97 ? -13.873 8.166 -3.578 1.00 98.12 97 ASP A N 1
ATOM 809 C CA . ASP A 1 97 ? -13.191 9.364 -4.069 1.00 98.12 97 ASP A CA 1
ATOM 810 C C . ASP A 1 97 ? -12.786 10.297 -2.918 1.00 98.12 97 ASP A C 1
ATOM 812 O O . ASP A 1 97 ? -13.568 10.543 -2.003 1.00 98.12 97 ASP A O 1
ATOM 816 N N . GLY A 1 98 ? -11.562 10.819 -2.954 1.00 96.88 98 GLY A N 1
ATOM 817 C CA . GLY A 1 98 ? -11.031 11.717 -1.929 1.00 96.88 98 GLY A CA 1
ATOM 818 C C . GLY A 1 98 ? -10.467 11.027 -0.684 1.00 96.88 98 GLY A C 1
ATOM 819 O O . GLY A 1 98 ? -9.870 11.712 0.145 1.00 96.88 98 GLY A O 1
ATOM 820 N N . MET A 1 99 ? -10.597 9.702 -0.566 1.00 96.56 99 MET A N 1
ATOM 821 C CA . MET A 1 99 ? -9.991 8.916 0.510 1.00 96.56 99 MET A CA 1
ATOM 822 C C . MET A 1 99 ? -8.467 9.104 0.542 1.00 96.56 99 MET A C 1
ATOM 824 O O . MET A 1 99 ? -7.815 9.105 -0.502 1.00 96.56 99 MET A O 1
ATOM 828 N N . GLU A 1 100 ? -7.880 9.228 1.731 1.00 96.12 100 GLU A N 1
ATOM 829 C CA . GLU A 1 100 ? -6.424 9.224 1.898 1.00 96.12 100 GLU A CA 1
ATOM 830 C C . GLU A 1 100 ? -5.917 7.802 2.143 1.00 96.12 100 GLU A C 1
ATOM 832 O O . GLU A 1 100 ? -6.496 7.033 2.911 1.00 96.12 100 GLU A O 1
ATOM 837 N N . VAL A 1 101 ? -4.821 7.448 1.478 1.00 97.06 101 VAL A N 1
ATOM 838 C CA . VAL A 1 101 ? -4.155 6.156 1.615 1.00 97.06 101 VAL A CA 1
ATOM 839 C C . VAL A 1 101 ? -2.684 6.374 1.929 1.00 97.06 101 VAL A C 1
ATOM 841 O O . VAL A 1 101 ? -2.010 7.184 1.293 1.00 97.06 101 VAL A O 1
ATOM 844 N N . TYR A 1 102 ? -2.174 5.650 2.919 1.00 96.62 102 TYR A N 1
ATOM 845 C CA . TYR A 1 102 ? -0.752 5.662 3.225 1.00 96.62 102 TYR A CA 1
ATOM 846 C C . TYR A 1 102 ? 0.028 4.850 2.180 1.00 96.62 102 TYR A C 1
ATOM 848 O O . TYR A 1 102 ? -0.255 3.673 1.942 1.00 96.62 102 TYR A O 1
ATOM 856 N N . CYS A 1 103 ? 1.013 5.479 1.544 1.00 95.62 103 CYS A N 1
ATOM 857 C CA . CYS A 1 103 ? 1.912 4.859 0.580 1.00 95.62 103 CYS A CA 1
ATOM 858 C C . CYS A 1 103 ? 3.189 4.416 1.299 1.00 95.62 103 CYS A C 1
ATOM 860 O O . CYS A 1 103 ? 4.182 5.143 1.315 1.00 95.62 103 CYS A O 1
ATOM 862 N N . ASP A 1 104 ? 3.193 3.210 1.871 1.00 94.31 104 ASP A N 1
ATOM 863 C CA . ASP A 1 104 ? 4.280 2.687 2.714 1.00 94.31 104 ASP A CA 1
ATOM 864 C C . ASP A 1 104 ? 5.650 2.802 2.043 1.00 94.31 104 ASP A C 1
ATOM 866 O O . ASP A 1 104 ? 6.622 3.242 2.656 1.00 94.31 104 ASP A O 1
ATOM 870 N N . ASN A 1 105 ? 5.729 2.472 0.748 1.00 92.56 105 ASN A N 1
ATOM 871 C CA . ASN A 1 105 ? 6.985 2.532 0.009 1.00 92.56 105 ASN A CA 1
ATOM 872 C C . ASN A 1 105 ? 7.541 3.959 -0.148 1.00 92.56 105 ASN A C 1
ATOM 874 O O . ASN A 1 105 ? 8.715 4.104 -0.486 1.00 92.56 105 ASN A O 1
ATOM 878 N N . HIS A 1 106 ? 6.755 4.999 0.102 1.00 93.06 106 HIS A N 1
ATOM 879 C CA . HIS A 1 106 ? 7.179 6.400 0.068 1.00 93.06 106 HIS A CA 1
ATOM 880 C C . HIS A 1 106 ? 7.110 7.066 1.442 1.00 93.06 106 HIS A C 1
ATOM 882 O O . HIS A 1 106 ? 7.725 8.102 1.625 1.00 93.06 106 HIS A O 1
ATOM 888 N N . GLN A 1 107 ? 6.470 6.415 2.415 1.00 93.81 107 GLN A N 1
ATOM 889 C CA . GLN A 1 107 ? 6.248 6.902 3.775 1.00 93.81 107 GLN A CA 1
ATOM 890 C C . GLN A 1 107 ? 5.420 8.191 3.853 1.00 93.81 107 GLN A C 1
ATOM 892 O O . GLN A 1 107 ? 5.547 8.961 4.801 1.00 93.81 107 GLN A O 1
ATOM 897 N N . GLU A 1 108 ? 4.528 8.389 2.886 1.00 94.06 108 GLU A N 1
ATOM 898 C CA . GLU A 1 108 ? 3.680 9.574 2.757 1.00 94.06 108 GLU A CA 1
ATOM 899 C C . GLU A 1 108 ? 2.251 9.168 2.395 1.00 94.06 108 GLU A C 1
ATOM 901 O O . GLU A 1 108 ? 2.014 8.076 1.875 1.00 94.06 108 GLU A O 1
ATOM 906 N N . PHE A 1 109 ? 1.290 10.053 2.648 1.00 94.94 109 PHE A N 1
ATOM 907 C CA . PHE A 1 109 ? -0.089 9.851 2.219 1.00 94.94 109 PHE A CA 1
ATOM 908 C C . PHE A 1 109 ? -0.295 10.293 0.773 1.00 94.94 109 PHE A C 1
ATOM 910 O O . PHE A 1 109 ? 0.381 11.175 0.247 1.00 94.94 109 PHE A O 1
ATOM 917 N N . SER A 1 110 ? -1.267 9.678 0.118 1.00 96.75 110 SER A N 1
ATOM 918 C CA . SER A 1 110 ? -1.738 10.081 -1.199 1.00 96.75 110 SER A CA 1
ATOM 919 C C . SER A 1 110 ? -3.256 10.036 -1.234 1.00 96.75 110 SER A C 1
ATOM 921 O O . SER A 1 110 ? -3.886 9.257 -0.519 1.00 96.75 110 SER A O 1
ATOM 923 N N . ARG A 1 111 ? -3.853 10.880 -2.074 1.00 97.12 111 ARG A N 1
ATOM 924 C CA . ARG A 1 111 ? -5.302 10.913 -2.263 1.00 97.12 111 ARG A CA 1
ATOM 925 C C . ARG A 1 111 ? -5.718 9.932 -3.355 1.00 97.12 111 ARG A C 1
ATOM 927 O O . ARG A 1 111 ? -5.078 9.842 -4.404 1.00 97.12 111 ARG A O 1
ATOM 934 N N . VAL A 1 112 ? -6.800 9.209 -3.099 1.00 98.38 112 VAL A N 1
ATOM 935 C CA . VAL A 1 112 ? -7.490 8.368 -4.072 1.00 98.38 112 VAL A CA 1
ATOM 936 C C . VAL A 1 112 ? -8.430 9.240 -4.900 1.00 98.38 112 VAL A C 1
ATOM 938 O O . VAL A 1 112 ? -9.191 10.035 -4.352 1.00 98.38 112 VAL A O 1
ATOM 941 N N . HIS A 1 113 ? -8.406 9.058 -6.216 1.00 98.44 113 HIS A N 1
ATOM 942 C CA . HIS A 1 113 ? -9.294 9.739 -7.151 1.00 98.44 113 HIS A CA 1
ATOM 943 C C . HIS A 1 113 ? -10.136 8.732 -7.927 1.00 98.44 113 HIS A C 1
ATOM 945 O O . HIS A 1 113 ? -9.586 7.868 -8.612 1.00 98.44 113 HIS A O 1
ATOM 951 N N . LYS A 1 114 ? -11.462 8.839 -7.880 1.00 98.38 114 LYS A N 1
ATOM 952 C CA . LYS A 1 114 ? -12.344 8.054 -8.749 1.00 98.38 114 LYS A CA 1
ATOM 953 C C . LYS A 1 114 ? -12.300 8.644 -10.155 1.00 98.38 114 LYS A C 1
ATOM 955 O O . LYS A 1 114 ? -12.707 9.778 -10.377 1.00 98.38 114 LYS A O 1
ATOM 960 N N . ILE A 1 115 ? -11.794 7.870 -11.111 1.00 98.31 115 ILE A N 1
ATOM 961 C CA . ILE A 1 115 ? -11.592 8.331 -12.497 1.00 98.31 115 ILE A CA 1
ATOM 962 C C . ILE A 1 115 ? -12.633 7.773 -13.470 1.00 98.31 115 ILE A C 1
ATOM 964 O O . ILE A 1 115 ? -12.782 8.279 -14.578 1.00 98.31 115 ILE A O 1
ATOM 968 N N . ALA A 1 116 ? -13.335 6.712 -13.074 1.00 97.81 116 ALA A N 1
ATOM 969 C CA . ALA A 1 116 ? -14.500 6.176 -13.763 1.00 97.81 116 ALA A CA 1
ATOM 970 C C . ALA A 1 116 ? -15.293 5.288 -12.794 1.00 97.81 116 ALA A C 1
ATOM 972 O O . ALA A 1 116 ? -14.893 5.084 -11.644 1.00 97.81 116 ALA A O 1
ATOM 973 N N . GLN A 1 117 ? -16.393 4.710 -13.275 1.00 97.62 117 GLN A N 1
ATOM 974 C CA . GLN A 1 117 ? -17.050 3.615 -12.570 1.00 97.62 117 GLN A CA 1
ATOM 975 C C . GLN A 1 117 ? -16.045 2.485 -12.297 1.00 97.62 117 GLN A C 1
ATOM 977 O O . GLN A 1 117 ? -15.309 2.076 -13.199 1.00 97.62 117 GLN A O 1
ATOM 982 N N . ASP A 1 118 ? -15.983 2.070 -11.031 1.00 97.56 118 ASP A N 1
ATOM 983 C CA . ASP A 1 118 ? -15.136 1.000 -10.495 1.00 97.56 118 ASP A CA 1
ATOM 984 C C . ASP A 1 118 ? -13.635 1.150 -10.825 1.00 97.56 118 ASP A C 1
ATOM 986 O O . ASP A 1 118 ? -12.889 0.171 -10.910 1.00 97.56 118 ASP A O 1
ATOM 990 N N . LYS A 1 119 ? -13.166 2.390 -11.042 1.00 98.31 119 LYS A N 1
ATOM 991 C CA . LYS A 1 119 ? -11.758 2.704 -11.329 1.00 98.31 119 LYS A CA 1
ATOM 992 C C . LYS A 1 119 ? -11.260 3.858 -10.476 1.00 98.31 119 LYS A C 1
ATOM 994 O O . LYS A 1 119 ? -11.806 4.963 -10.530 1.00 98.31 119 LYS A O 1
ATOM 999 N N . TYR A 1 120 ? -10.157 3.617 -9.777 1.00 98.62 120 TYR A N 1
ATOM 1000 C CA . TYR A 1 120 ? -9.573 4.569 -8.839 1.00 98.62 120 TYR A CA 1
ATOM 1001 C C . TYR A 1 120 ? -8.083 4.743 -9.105 1.00 98.62 120 TYR A C 1
ATOM 1003 O O . TYR A 1 120 ? -7.357 3.772 -9.309 1.00 98.62 120 TYR A O 1
ATOM 1011 N N . LEU A 1 121 ? -7.628 5.987 -9.105 1.00 98.38 121 LEU A N 1
ATOM 1012 C CA . LEU A 1 121 ? -6.246 6.386 -9.306 1.00 98.38 121 LEU A CA 1
ATOM 1013 C C . LEU A 1 121 ? -5.625 6.794 -7.971 1.00 98.38 121 LEU A C 1
ATOM 1015 O O . LEU A 1 121 ? -6.199 7.590 -7.234 1.00 98.38 121 LEU A O 1
ATOM 1019 N N . VAL A 1 122 ? -4.412 6.314 -7.718 1.00 98.31 122 VAL A N 1
ATOM 1020 C CA . VAL A 1 122 ? -3.518 6.838 -6.684 1.00 98.31 122 VAL A CA 1
ATOM 1021 C C . VAL A 1 122 ? -2.258 7.348 -7.367 1.00 98.31 122 VAL A C 1
ATOM 1023 O O . VAL A 1 122 ? -1.543 6.578 -8.016 1.00 98.31 122 VAL A O 1
ATOM 1026 N N . THR A 1 123 ? -1.983 8.642 -7.226 1.00 96.94 123 THR A N 1
ATOM 1027 C CA . THR A 1 123 ? -0.705 9.235 -7.636 1.00 96.94 123 THR A CA 1
ATOM 1028 C C . THR A 1 123 ? 0.267 9.121 -6.472 1.00 96.94 123 THR A C 1
ATOM 1030 O O . THR A 1 123 ? 0.023 9.671 -5.404 1.00 96.94 123 THR A O 1
ATOM 1033 N N . LEU A 1 124 ? 1.350 8.379 -6.675 1.00 95.19 124 LEU A N 1
ATOM 1034 C CA . LEU A 1 124 ? 2.393 8.151 -5.684 1.00 95.19 124 LEU A CA 1
ATOM 1035 C C . LEU A 1 124 ? 3.274 9.405 -5.537 1.00 95.19 124 LEU A C 1
ATOM 1037 O O . LEU A 1 124 ? 3.449 10.136 -6.516 1.00 95.19 124 LEU A O 1
ATOM 1041 N N . PRO A 1 125 ? 3.928 9.612 -4.381 1.00 93.06 125 PRO A N 1
ATOM 1042 C CA . PRO A 1 125 ? 4.775 10.788 -4.139 1.00 93.06 125 PRO A CA 1
ATOM 1043 C C . PRO A 1 125 ? 5.922 10.980 -5.142 1.00 93.06 125 PRO A C 1
ATOM 1045 O O . PRO A 1 125 ? 6.347 12.097 -5.407 1.00 93.06 125 PRO A O 1
ATOM 1048 N N . ASN A 1 126 ? 6.406 9.901 -5.767 1.00 90.62 126 ASN A N 1
ATOM 1049 C CA . ASN A 1 126 ? 7.427 9.982 -6.819 1.00 90.62 126 ASN A CA 1
ATOM 1050 C C . ASN A 1 126 ? 6.865 10.266 -8.230 1.00 90.62 126 ASN A C 1
ATOM 1052 O O . ASN A 1 126 ? 7.594 10.108 -9.208 1.00 90.62 126 ASN A O 1
ATOM 1056 N N . GLY A 1 127 ? 5.575 10.583 -8.361 1.00 92.38 127 GLY A N 1
ATOM 1057 C CA . GLY A 1 127 ? 4.885 10.791 -9.639 1.00 92.38 127 GLY A CA 1
ATOM 1058 C C . GLY A 1 127 ? 4.437 9.509 -10.353 1.00 92.38 127 GLY A C 1
ATOM 1059 O O . GLY A 1 127 ? 3.762 9.586 -11.380 1.00 92.38 127 GLY A O 1
ATOM 1060 N N . GLY A 1 128 ? 4.773 8.324 -9.826 1.00 95.12 128 GLY A N 1
ATOM 1061 C CA . GLY A 1 128 ? 4.206 7.061 -10.299 1.00 95.12 128 GLY A CA 1
ATOM 1062 C C . GLY A 1 128 ? 2.692 7.011 -10.072 1.00 95.12 128 GLY A C 1
ATOM 1063 O O . GLY A 1 128 ? 2.157 7.732 -9.235 1.00 95.12 128 GLY A O 1
ATOM 1064 N N . ARG A 1 129 ? 1.974 6.165 -10.809 1.00 97.00 129 ARG A N 1
ATOM 1065 C CA . ARG A 1 129 ? 0.510 6.058 -10.702 1.00 97.00 129 ARG A CA 1
ATOM 1066 C C . ARG A 1 129 ? 0.077 4.609 -10.593 1.00 97.00 129 ARG A C 1
ATOM 1068 O O . ARG A 1 129 ? 0.543 3.783 -11.371 1.00 97.00 129 ARG A O 1
ATOM 1075 N N . ASN A 1 130 ? -0.860 4.331 -9.698 1.00 96.81 130 ASN A N 1
ATOM 1076 C CA . ASN A 1 130 ? -1.562 3.055 -9.634 1.00 96.81 130 ASN A CA 1
ATOM 1077 C C . ASN A 1 130 ? -3.030 3.280 -9.994 1.00 96.81 130 ASN A C 1
ATOM 1079 O O . ASN A 1 130 ? -3.698 4.094 -9.360 1.00 96.81 130 ASN A O 1
ATOM 1083 N N . ILE A 1 131 ? -3.529 2.563 -10.998 1.00 98.12 131 ILE A N 1
ATOM 1084 C CA . ILE A 1 131 ? -4.948 2.551 -11.359 1.00 98.12 131 ILE A CA 1
ATOM 1085 C C . ILE A 1 131 ? -5.528 1.206 -10.942 1.00 98.12 131 ILE A C 1
ATOM 1087 O O . ILE A 1 131 ? -5.198 0.174 -11.526 1.00 98.12 131 ILE A O 1
ATOM 1091 N N . PHE A 1 132 ? -6.393 1.230 -9.939 1.00 97.56 132 PHE A N 1
ATOM 1092 C CA . PHE A 1 132 ? -7.106 0.074 -9.422 1.00 97.56 132 PHE A CA 1
ATOM 1093 C C . PHE A 1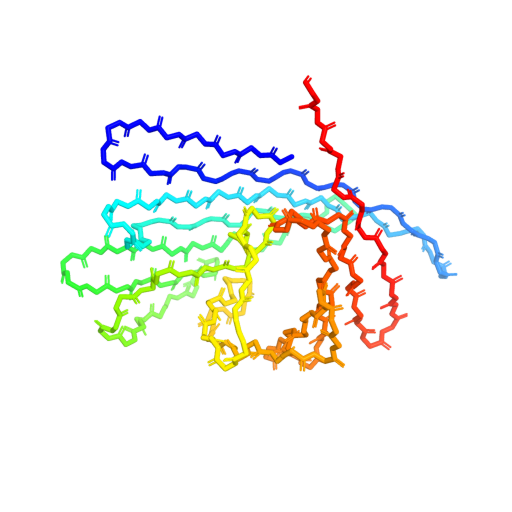 132 ? -8.430 -0.086 -10.166 1.00 97.56 132 PHE A C 1
ATOM 1095 O O . PHE A 1 132 ? -9.177 0.880 -10.325 1.00 97.56 132 PHE A O 1
ATOM 1102 N N . HIS A 1 133 ? -8.708 -1.302 -10.621 1.00 97.75 133 HIS A N 1
ATOM 1103 C CA . HIS A 1 133 ? -9.952 -1.692 -11.271 1.00 97.75 133 HIS A CA 1
ATOM 1104 C C . HIS A 1 133 ? -10.698 -2.677 -10.383 1.00 97.75 133 HIS A C 1
ATOM 1106 O O . HIS A 1 133 ? -10.129 -3.702 -9.995 1.00 97.75 133 HIS A O 1
ATOM 1112 N N . TYR A 1 134 ? -11.969 -2.395 -10.138 1.00 96.44 134 TYR A N 1
ATOM 1113 C CA . TYR A 1 134 ? -12.839 -3.214 -9.314 1.00 96.44 134 TYR A CA 1
ATOM 1114 C C . TYR A 1 134 ? -13.950 -3.848 -10.144 1.00 96.44 134 TYR A C 1
ATOM 1116 O O . TYR A 1 134 ? -14.291 -3.385 -11.233 1.00 96.44 134 TYR A O 1
ATOM 1124 N N . ASN A 1 135 ? -14.480 -4.947 -9.626 1.00 94.56 135 ASN A N 1
ATOM 1125 C CA . ASN A 1 135 ? -15.712 -5.570 -10.073 1.00 94.56 135 ASN A CA 1
ATOM 1126 C C . ASN A 1 135 ? -16.459 -6.040 -8.821 1.00 94.56 135 ASN A C 1
ATOM 1128 O O . ASN A 1 135 ? -15.907 -6.818 -8.042 1.00 94.56 135 ASN A O 1
ATOM 1132 N N . ASN A 1 136 ? -17.677 -5.535 -8.607 1.00 91.38 136 ASN A N 1
ATOM 1133 C CA . ASN A 1 136 ? -18.505 -5.844 -7.438 1.00 91.38 136 ASN A CA 1
ATOM 1134 C C . ASN A 1 136 ? -17.762 -5.676 -6.093 1.00 91.38 136 ASN A C 1
ATOM 1136 O O . ASN A 1 136 ? -17.829 -6.554 -5.238 1.00 91.38 136 ASN A O 1
ATOM 1140 N N . GLY A 1 137 ? -17.006 -4.588 -5.906 1.00 89.81 137 GLY A N 1
ATOM 1141 C CA . GLY A 1 137 ? -16.252 -4.349 -4.667 1.00 89.81 137 GLY A CA 1
ATOM 1142 C C . GLY A 1 137 ? -14.875 -5.017 -4.588 1.00 89.81 137 GLY A C 1
ATOM 1143 O O . GLY A 1 137 ? -14.108 -4.721 -3.671 1.00 89.81 137 GLY A O 1
ATOM 1144 N N . HIS A 1 138 ? -14.521 -5.890 -5.537 1.00 90.50 138 HIS A N 1
ATOM 1145 C CA . HIS A 1 138 ? -13.267 -6.651 -5.520 1.00 90.50 138 HIS A CA 1
ATOM 1146 C C . HIS A 1 138 ? -12.255 -6.105 -6.525 1.00 90.50 138 HIS A C 1
ATOM 1148 O O . HIS A 1 138 ? -12.573 -5.951 -7.703 1.00 90.50 138 HIS A O 1
ATOM 1154 N N . CYS A 1 139 ? -11.019 -5.847 -6.087 1.00 94.50 139 CYS A N 1
ATOM 1155 C CA . CYS A 1 139 ? -9.949 -5.418 -6.985 1.00 94.50 139 CYS A CA 1
ATOM 1156 C C . CYS A 1 139 ? -9.548 -6.579 -7.904 1.00 94.50 139 CYS A C 1
ATOM 1158 O O . CYS A 1 139 ? -8.991 -7.574 -7.450 1.00 94.50 139 CYS A O 1
ATOM 1160 N N . VAL A 1 140 ? -9.777 -6.436 -9.208 1.00 94.44 140 VAL A N 1
ATOM 1161 C CA . VAL A 1 140 ? -9.469 -7.474 -10.209 1.00 94.44 140 VAL A CA 1
ATOM 1162 C C . VAL A 1 140 ? -8.164 -7.206 -10.954 1.00 94.44 140 VAL A C 1
ATOM 1164 O O . VAL A 1 140 ? -7.529 -8.122 -11.479 1.00 94.44 140 VAL A O 1
ATOM 1167 N N . ARG A 1 141 ? -7.739 -5.941 -11.021 1.00 94.88 141 ARG A N 1
ATOM 1168 C CA . ARG A 1 141 ? -6.553 -5.530 -11.778 1.00 94.88 141 ARG A CA 1
ATOM 1169 C C . ARG A 1 141 ? -5.990 -4.220 -11.252 1.00 94.88 141 ARG A C 1
ATOM 1171 O O . ARG A 1 141 ? -6.743 -3.289 -10.981 1.00 94.88 141 ARG A O 1
ATOM 1178 N N . VAL A 1 142 ? -4.665 -4.107 -11.242 1.00 95.19 142 VAL A N 1
ATOM 1179 C CA . VAL A 1 142 ? -3.957 -2.845 -11.010 1.00 95.19 142 VAL A CA 1
ATOM 1180 C C . VAL A 1 142 ? -3.026 -2.553 -12.179 1.00 95.19 142 VAL A C 1
ATOM 1182 O O . VAL A 1 142 ? -2.254 -3.412 -12.599 1.00 95.19 142 VAL A O 1
ATOM 1185 N N . ILE A 1 143 ? -3.090 -1.338 -12.715 1.00 95.75 143 ILE A N 1
ATOM 1186 C CA . ILE A 1 143 ? -2.125 -0.833 -13.695 1.00 95.75 143 ILE A CA 1
ATOM 1187 C C . ILE A 1 143 ? -1.157 0.081 -12.948 1.00 95.75 143 ILE A C 1
ATOM 1189 O O . ILE A 1 143 ? -1.550 1.159 -12.503 1.00 95.75 143 ILE A O 1
ATOM 1193 N N . ALA A 1 144 ? 0.096 -0.346 -12.809 1.00 93.44 144 ALA A N 1
ATOM 1194 C CA . ALA A 1 144 ? 1.153 0.454 -12.205 1.00 93.44 144 ALA A CA 1
ATOM 1195 C C . ALA A 1 144 ? 1.986 1.113 -13.310 1.00 93.44 144 ALA A C 1
ATOM 1197 O O . ALA A 1 144 ? 2.624 0.440 -14.122 1.00 93.44 144 ALA A O 1
ATOM 1198 N N . ILE A 1 145 ? 1.969 2.441 -13.340 1.00 94.19 145 ILE A N 1
ATOM 1199 C CA . ILE A 1 145 ? 2.635 3.279 -14.333 1.00 94.19 145 ILE A CA 1
ATOM 1200 C C . ILE A 1 145 ? 3.817 3.965 -13.654 1.00 94.19 145 ILE A C 1
ATOM 1202 O O . ILE A 1 145 ? 3.649 4.728 -12.701 1.00 94.19 145 ILE A O 1
ATOM 1206 N N . GLN A 1 146 ? 5.013 3.705 -14.164 1.00 88.56 146 GLN A N 1
ATOM 1207 C CA . GLN A 1 146 ? 6.258 4.362 -13.783 1.00 88.56 146 GLN A CA 1
ATOM 1208 C C . GLN A 1 146 ? 6.798 5.153 -14.986 1.00 88.56 146 GLN A C 1
ATOM 1210 O O . GLN A 1 146 ? 6.370 4.905 -16.113 1.00 88.56 146 GLN A O 1
ATOM 1215 N N . PRO A 1 147 ? 7.754 6.082 -14.798 1.00 83.25 147 PRO A N 1
ATOM 1216 C CA . PRO A 1 147 ? 8.261 6.906 -15.900 1.00 83.25 147 PRO A CA 1
ATOM 1217 C C . PRO A 1 147 ? 8.795 6.122 -17.110 1.00 83.25 147 PRO A C 1
ATOM 1219 O O . PRO A 1 147 ? 8.708 6.606 -18.232 1.00 83.25 147 PRO A O 1
ATOM 1222 N N . LEU A 1 148 ? 9.346 4.921 -16.892 1.00 81.38 148 LEU A N 1
ATOM 1223 C CA . LEU A 1 148 ? 10.005 4.125 -17.938 1.00 81.38 148 LEU A CA 1
ATOM 1224 C C . LEU A 1 148 ? 9.234 2.870 -18.357 1.00 81.38 148 LEU A C 1
ATOM 1226 O O . LEU A 1 148 ? 9.606 2.229 -19.336 1.00 81.38 148 LEU A O 1
ATOM 1230 N N . PHE A 1 149 ? 8.215 2.469 -17.602 1.00 83.75 149 PHE A N 1
ATOM 1231 C CA . PHE A 1 149 ? 7.490 1.233 -17.867 1.00 83.75 149 PHE A CA 1
ATOM 1232 C C . PHE A 1 149 ? 6.096 1.258 -17.251 1.00 83.75 149 PHE A C 1
ATOM 1234 O O . PHE A 1 149 ? 5.825 1.964 -16.280 1.00 83.75 149 PHE A O 1
ATOM 1241 N N . GLN A 1 150 ? 5.230 0.411 -17.791 1.00 89.69 150 GLN A N 1
ATOM 1242 C CA . GLN A 1 150 ? 3.927 0.106 -17.229 1.00 89.69 150 GLN A CA 1
ATOM 1243 C C . GLN A 1 150 ? 3.834 -1.400 -17.024 1.00 89.69 150 GLN A C 1
ATOM 1245 O O . GLN A 1 150 ? 4.204 -2.172 -17.907 1.00 89.69 150 GLN A O 1
ATOM 1250 N N . VAL A 1 151 ? 3.316 -1.813 -15.872 1.00 89.38 151 VAL A N 1
ATOM 1251 C CA . VAL A 1 151 ? 3.013 -3.217 -15.588 1.00 89.38 151 VAL A CA 1
ATOM 1252 C C . VAL A 1 151 ? 1.552 -3.366 -15.202 1.00 89.38 151 VAL A C 1
ATOM 1254 O O . VAL A 1 151 ? 0.965 -2.499 -14.551 1.00 89.38 151 VAL A O 1
ATOM 1257 N N . GLN A 1 152 ? 0.963 -4.480 -15.621 1.00 90.62 152 GLN A N 1
ATOM 1258 C CA . GLN A 1 152 ? -0.370 -4.881 -15.209 1.00 90.62 152 GLN A CA 1
ATOM 1259 C C . GLN A 1 152 ? -0.246 -6.003 -14.183 1.00 90.62 152 GLN A C 1
ATOM 1261 O O . GLN A 1 152 ? 0.330 -7.050 -14.466 1.00 90.62 152 GLN A O 1
ATOM 1266 N N . LEU A 1 153 ? -0.813 -5.778 -13.005 1.00 88.00 153 LEU A N 1
ATOM 1267 C CA . LEU A 1 153 ? -0.942 -6.762 -11.943 1.00 88.00 153 LEU A CA 1
ATOM 1268 C C . LEU A 1 153 ? -2.364 -7.309 -11.988 1.00 88.00 153 LEU A C 1
ATOM 1270 O O . LEU A 1 153 ? -3.333 -6.547 -11.946 1.00 88.00 153 LEU A O 1
ATOM 1274 N N . ILE A 1 154 ? -2.489 -8.625 -12.103 1.00 83.25 154 ILE A N 1
ATOM 1275 C CA . ILE A 1 154 ? -3.776 -9.316 -12.047 1.00 83.25 154 ILE A CA 1
ATOM 1276 C C . ILE A 1 154 ? -3.890 -9.913 -10.652 1.00 83.25 154 ILE A C 1
ATOM 1278 O O . ILE A 1 154 ? -2.981 -10.613 -10.201 1.00 83.25 154 ILE A O 1
ATOM 1282 N N . ALA A 1 155 ? -4.985 -9.611 -9.958 1.00 72.50 155 ALA A N 1
ATOM 1283 C CA . ALA A 1 155 ? -5.260 -10.235 -8.676 1.00 72.50 155 ALA A CA 1
ATOM 1284 C C . ALA A 1 155 ? -5.588 -11.712 -8.931 1.00 72.50 155 ALA A C 1
ATOM 1286 O O . ALA A 1 155 ? -6.633 -12.032 -9.493 1.00 72.50 155 ALA A O 1
ATOM 1287 N N . MET A 1 156 ? -4.672 -12.615 -8.576 1.00 62.16 156 MET A N 1
ATOM 1288 C CA . MET A 1 156 ? -4.972 -14.044 -8.579 1.00 62.16 156 MET A CA 1
ATOM 1289 C C . MET A 1 156 ? -5.781 -14.346 -7.319 1.00 62.16 156 MET A C 1
ATOM 1291 O O . MET A 1 156 ? -5.231 -14.385 -6.213 1.00 62.16 156 MET A O 1
ATOM 1295 N N . ASN A 1 157 ? -7.094 -14.485 -7.492 1.00 52.84 157 ASN A N 1
ATOM 1296 C CA . ASN A 1 157 ? -7.961 -15.057 -6.476 1.00 52.84 157 ASN A CA 1
ATOM 1297 C C . ASN A 1 157 ? -7.698 -16.563 -6.473 1.00 52.84 157 ASN A C 1
ATOM 1299 O O . ASN A 1 157 ? -8.021 -17.245 -7.440 1.00 52.84 157 ASN A O 1
ATOM 1303 N N . ASN A 1 158 ? -7.071 -17.062 -5.410 1.00 39.25 158 ASN A N 1
ATOM 1304 C CA . ASN A 1 158 ? -7.180 -18.480 -5.106 1.00 39.25 158 ASN A CA 1
ATOM 1305 C C . ASN A 1 158 ? -8.547 -18.640 -4.441 1.00 39.25 158 ASN A C 1
ATOM 1307 O O . ASN A 1 158 ? -8.728 -18.149 -3.324 1.00 39.25 158 ASN A O 1
ATOM 1311 N N . GLU A 1 159 ? -9.496 -19.204 -5.185 1.00 32.66 159 GLU A N 1
ATOM 1312 C CA . GLU A 1 159 ? -10.740 -19.754 -4.635 1.00 32.66 159 GLU A CA 1
ATOM 1313 C C . GLU A 1 159 ? -10.445 -20.824 -3.575 1.00 32.66 159 GLU A C 1
ATOM 1315 O O . GLU A 1 159 ? -9.434 -21.556 -3.727 1.00 32.66 159 GLU A O 1
#